Protein AF-T0YP40-F1 (afdb_monomer)

Radius of gyration: 14.92 Å; Cα contacts (8 Å, |Δi|>4): 127; chains: 1; bounding box: 38×24×41 Å

Mean predicted aligned error: 4.57 Å

Organism: NCBI:txid410659

Secondary structure (DSSP, 8-state):
--EEEE-GGGT--SHHHHHHHHHHTT-GGG---SEEEEGGG-EEETTEEE--EE--TTTTTHHHHHHHHHHHTT-S-HHHHHHHHHHHHT---EE-

pLDDT: mean 88.79, std 10.18, range [44.16, 98.38]

Solvent-accessible surface area (backbone atoms only — not comparable to full-atom values): 5588 Å² total; per-residue (Å²): 133,62,47,30,44,38,38,50,89,77,70,39,72,44,70,68,44,46,45,53,48,22,41,71,75,66,37,74,96,29,48,38,58,40,39,36,33,38,56,89,46,58,43,78,56,95,95,44,77,45,66,51,72,49,75,41,87,90,32,43,61,55,61,55,53,58,40,47,53,32,54,78,66,71,71,45,57,74,67,59,36,49,53,52,48,29,63,74,72,69,57,70,80,50,80,112

Foldseek 3Di:
DQAEEDEVVVVPVDPVSQLVVLVVVVAVVSDDLHKYWYPVQFDDDDPDTGTDIDDPVVHVCVLVVQLVVCVVVVVDDNVVSSVVSCVVRVRDGDYD

Structure (mmCIF, N/CA/C/O backbone):
data_AF-T0YP40-F1
#
_entry.id   AF-T0YP40-F1
#
loop_
_atom_site.group_PDB
_atom_site.id
_atom_site.type_symbol
_atom_site.label_atom_id
_atom_site.label_alt_id
_atom_site.label_comp_id
_atom_site.label_asym_id
_atom_site.label_entity_id
_atom_site.label_seq_id
_atom_site.pdbx_PDB_ins_code
_atom_site.Cartn_x
_atom_site.Cartn_y
_atom_site.Cartn_z
_atom_site.occupancy
_atom_site.B_iso_or_equiv
_atom_site.auth_seq_id
_atom_site.auth_comp_id
_atom_site.auth_asym_id
_atom_site.auth_atom_id
_atom_site.pdbx_PDB_model_num
ATOM 1 N N . GLY A 1 1 ? -2.094 -7.499 -3.994 1.00 73.88 1 GLY A N 1
ATOM 2 C CA . GLY A 1 1 ? -2.289 -6.063 -3.740 1.00 73.88 1 GLY A CA 1
ATOM 3 C C . GLY A 1 1 ? -1.515 -5.704 -2.498 1.00 73.88 1 GLY A C 1
ATOM 4 O O . GLY A 1 1 ? -1.315 -6.580 -1.663 1.00 73.88 1 GLY A O 1
ATOM 5 N N . ARG A 1 2 ? -1.052 -4.463 -2.406 1.00 92.06 2 ARG A N 1
ATOM 6 C CA . ARG A 1 2 ? -0.198 -3.982 -1.317 1.00 92.06 2 ARG A CA 1
ATOM 7 C C . ARG A 1 2 ? -1.084 -3.431 -0.206 1.00 92.06 2 ARG A C 1
ATOM 9 O O . ARG A 1 2 ? -1.628 -2.341 -0.341 1.00 92.06 2 ARG A O 1
ATOM 16 N N . ILE A 1 3 ? -1.303 -4.232 0.836 1.00 91.94 3 ILE A N 1
ATOM 17 C CA . ILE A 1 3 ? -2.204 -3.907 1.949 1.00 91.94 3 ILE A CA 1
ATOM 18 C C . ILE A 1 3 ? -1.426 -3.991 3.258 1.00 91.94 3 ILE A C 1
ATOM 20 O O . ILE A 1 3 ? -0.703 -4.960 3.498 1.00 91.94 3 ILE A O 1
ATOM 24 N N . PHE A 1 4 ? -1.626 -2.984 4.097 1.00 88.69 4 PHE A N 1
ATOM 25 C CA . PHE A 1 4 ? -1.104 -2.866 5.447 1.00 88.69 4 PHE A CA 1
ATOM 26 C C . PHE A 1 4 ? -2.282 -2.867 6.429 1.00 88.69 4 PHE A C 1
ATOM 28 O O . PHE A 1 4 ? -3.204 -2.065 6.291 1.00 88.69 4 PHE A O 1
ATOM 35 N N . VAL A 1 5 ? -2.291 -3.782 7.398 1.00 89.81 5 VAL A N 1
ATOM 36 C CA . VAL A 1 5 ? -3.340 -3.823 8.431 1.00 89.81 5 VAL A CA 1
ATOM 37 C C . VAL A 1 5 ? -2.813 -3.135 9.680 1.00 89.81 5 VAL A C 1
ATOM 39 O O . VAL A 1 5 ? -1.725 -3.462 10.144 1.00 89.81 5 VAL A O 1
ATOM 42 N N . THR A 1 6 ? -3.592 -2.197 10.210 1.00 89.12 6 THR A N 1
ATOM 43 C CA . THR A 1 6 ? -3.260 -1.404 11.399 1.00 89.12 6 THR A CA 1
ATOM 44 C C . THR A 1 6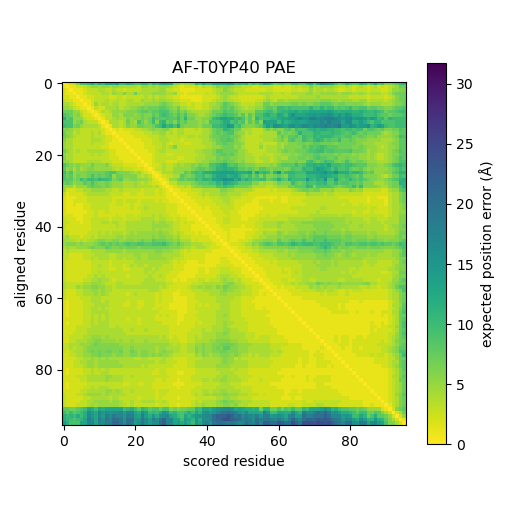 ? -4.399 -1.447 12.410 1.00 89.12 6 THR A C 1
ATOM 46 O O . THR A 1 6 ? -5.553 -1.634 12.023 1.00 89.12 6 THR A O 1
ATOM 49 N N . SER A 1 7 ? -4.114 -1.180 13.687 1.00 87.62 7 SER A N 1
ATOM 50 C CA . SER A 1 7 ? -5.149 -0.859 14.672 1.00 87.62 7 SER A CA 1
ATOM 51 C C . SER A 1 7 ? -4.987 0.543 15.251 1.00 87.62 7 SER A C 1
ATOM 53 O O . SER A 1 7 ? -3.880 1.027 15.500 1.00 87.62 7 SER A O 1
ATOM 55 N N . GLY A 1 8 ? -6.111 1.190 15.558 1.00 83.00 8 GLY A N 1
ATOM 56 C CA . GLY A 1 8 ? -6.138 2.382 16.399 1.00 83.00 8 GLY A CA 1
ATOM 57 C C . GLY A 1 8 ? -5.565 2.140 17.799 1.00 83.00 8 GLY A C 1
ATOM 58 O O . GLY A 1 8 ? -5.096 3.087 18.432 1.00 83.00 8 GLY A O 1
ATOM 59 N N . LYS A 1 9 ? -5.538 0.883 18.270 1.00 82.69 9 LYS A N 1
ATOM 60 C CA . LYS A 1 9 ? -4.890 0.500 19.535 1.00 82.69 9 LYS A CA 1
ATOM 61 C C . LYS A 1 9 ? -3.371 0.676 19.502 1.00 82.69 9 LYS A C 1
ATOM 63 O O . LYS A 1 9 ? -2.789 0.957 20.545 1.00 82.69 9 LYS A O 1
ATOM 68 N N . ASP A 1 10 ? -2.756 0.622 18.322 1.00 77.31 10 ASP A N 1
ATOM 69 C CA . ASP A 1 10 ? -1.305 0.763 18.135 1.00 77.31 10 ASP A CA 1
ATOM 70 C C . ASP A 1 10 ? -0.884 2.226 17.929 1.00 77.31 10 ASP A C 1
ATOM 72 O O . ASP A 1 10 ? 0.129 2.509 17.283 1.00 77.31 10 ASP A O 1
ATOM 76 N N . GLY A 1 11 ? -1.706 3.166 18.412 1.00 74.75 11 GLY A N 1
ATOM 77 C CA . GLY A 1 11 ? -1.482 4.608 18.301 1.00 74.75 11 GLY A CA 1
ATOM 78 C C . GLY A 1 11 ? -1.790 5.206 16.925 1.00 74.75 11 GLY A C 1
ATOM 79 O O . GLY A 1 11 ? -1.535 6.388 16.713 1.00 74.75 11 GLY A O 1
ATOM 80 N N . LYS A 1 12 ? -2.355 4.424 15.996 1.00 80.31 12 LYS A N 1
ATOM 81 C CA . LYS A 1 12 ? -2.617 4.822 14.602 1.00 80.31 12 LYS A CA 1
ATOM 82 C C . LYS A 1 12 ? -4.117 4.948 14.336 1.00 80.31 12 LYS A C 1
ATOM 84 O O . LYS A 1 12 ? -4.638 4.308 13.435 1.00 80.31 12 LYS A O 1
ATOM 89 N N . SER A 1 13 ? -4.853 5.718 15.138 1.00 80.88 13 SER A N 1
ATOM 90 C CA . SER A 1 13 ? -6.323 5.828 15.041 1.00 80.88 13 SER A CA 1
ATOM 91 C C . SER A 1 13 ? -6.817 6.817 13.976 1.00 80.88 13 SER A C 1
ATOM 93 O O . SER A 1 13 ? -8.021 6.929 13.748 1.00 80.88 13 SER A O 1
ATOM 95 N N . SER A 1 14 ? -5.907 7.531 13.312 1.00 82.38 14 SER A N 1
ATOM 96 C CA . SER A 1 14 ? -6.212 8.525 12.281 1.00 82.38 14 SER A CA 1
ATOM 97 C C . SER A 1 14 ? -5.228 8.467 11.113 1.00 82.38 14 SER A C 1
ATOM 99 O O . SER A 1 14 ? -4.120 7.943 11.231 1.00 82.38 14 SER A O 1
ATOM 101 N N . THR A 1 15 ? -5.611 9.063 9.981 1.00 81.50 15 THR A N 1
ATOM 102 C CA . THR A 1 15 ? -4.731 9.220 8.812 1.00 81.50 15 THR A CA 1
ATOM 103 C C . THR A 1 15 ? -3.481 10.035 9.127 1.00 81.50 15 THR A C 1
ATOM 105 O O . THR A 1 15 ? -2.415 9.706 8.624 1.00 81.50 15 THR A O 1
ATOM 108 N N . ALA A 1 16 ? -3.576 11.054 9.986 1.00 82.94 16 ALA A N 1
ATOM 109 C CA . ALA A 1 16 ? -2.425 11.858 10.396 1.00 82.94 16 ALA A CA 1
ATOM 110 C C . ALA A 1 16 ? -1.358 11.002 11.094 1.00 82.94 16 ALA A C 1
ATOM 112 O O . ALA A 1 16 ? -0.201 11.011 10.690 1.00 82.94 16 ALA A O 1
ATOM 113 N N . GLN A 1 17 ? -1.771 10.180 12.063 1.00 85.31 17 GLN A N 1
ATOM 114 C CA . GLN A 1 17 ? -0.864 9.265 12.766 1.00 85.31 17 GLN A CA 1
ATOM 115 C C . GLN A 1 17 ? -0.288 8.188 11.841 1.00 85.31 17 GLN A C 1
ATOM 117 O O . GLN A 1 17 ? 0.850 7.765 12.018 1.00 85.31 17 GLN A O 1
ATOM 122 N N . LEU A 1 18 ? -1.053 7.753 10.838 1.00 83.88 18 LEU A N 1
A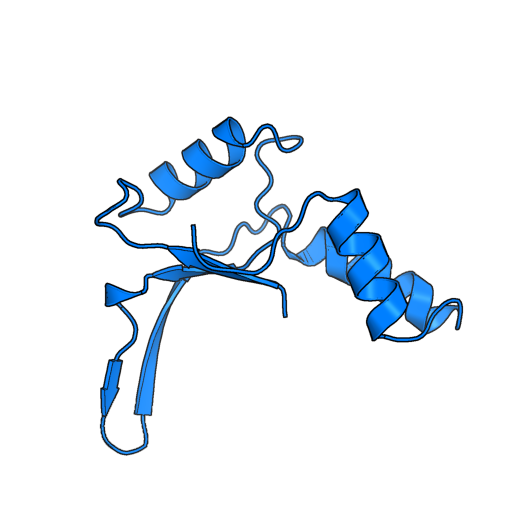TOM 123 C CA . LEU A 1 18 ? -0.559 6.839 9.813 1.00 83.88 18 LEU A CA 1
ATOM 124 C C . LEU A 1 18 ? 0.523 7.493 8.931 1.00 83.88 18 LEU A C 1
ATOM 126 O O . LEU A 1 18 ? 1.5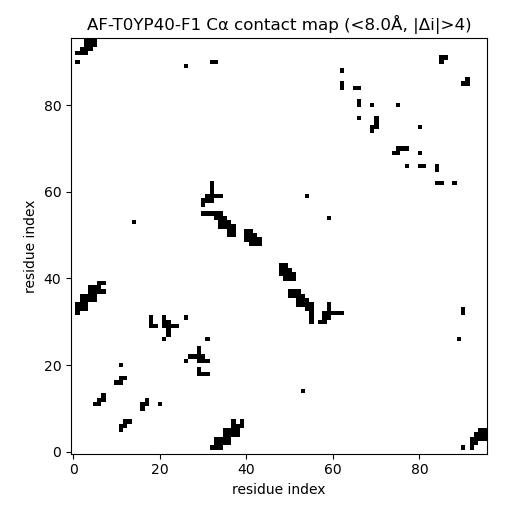10 6.840 8.600 1.00 83.88 18 LEU A O 1
ATOM 130 N N . MET A 1 19 ? 0.370 8.773 8.578 1.00 82.44 19 MET A N 1
ATOM 131 C CA . MET A 1 19 ? 1.395 9.516 7.832 1.00 82.44 19 MET A CA 1
ATOM 132 C C . MET A 1 19 ? 2.641 9.785 8.679 1.00 82.44 19 MET A C 1
ATOM 134 O O . MET A 1 19 ? 3.758 9.694 8.175 1.00 82.44 19 MET A O 1
ATOM 138 N N . ASP A 1 20 ? 2.478 10.072 9.970 1.00 83.56 20 ASP A N 1
ATOM 139 C CA . ASP A 1 20 ? 3.615 10.206 10.884 1.00 83.56 20 ASP A CA 1
ATOM 140 C C . ASP A 1 20 ? 4.365 8.876 11.029 1.00 83.56 20 ASP A C 1
ATOM 142 O O . ASP A 1 20 ? 5.588 8.852 10.898 1.00 83.56 20 ASP A O 1
ATOM 146 N N . TYR A 1 21 ? 3.649 7.753 11.139 1.00 83.25 21 TYR A N 1
ATOM 147 C CA . TYR A 1 21 ? 4.254 6.421 11.079 1.00 83.25 21 TYR A CA 1
ATOM 148 C C . TYR A 1 21 ? 5.039 6.195 9.774 1.00 83.25 21 TYR A C 1
ATOM 150 O O . TYR A 1 21 ? 6.166 5.704 9.815 1.00 83.25 21 TYR A O 1
ATOM 158 N N . ALA A 1 22 ? 4.494 6.596 8.619 1.00 81.31 22 ALA A N 1
ATOM 159 C CA . ALA A 1 22 ? 5.178 6.470 7.329 1.00 81.31 22 ALA A CA 1
ATOM 160 C C . ALA A 1 22 ? 6.491 7.284 7.262 1.00 81.31 22 ALA A C 1
ATOM 162 O O . ALA A 1 22 ? 7.467 6.855 6.638 1.00 81.31 22 ALA A O 1
ATOM 163 N N .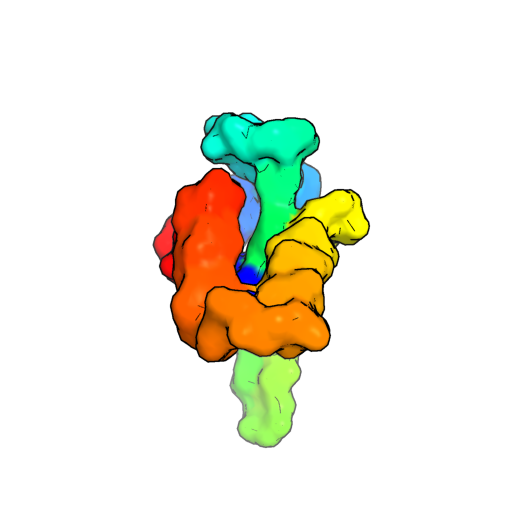 ARG A 1 23 ? 6.555 8.427 7.959 1.00 80.94 23 ARG A N 1
ATOM 164 C CA . ARG A 1 23 ? 7.794 9.207 8.140 1.00 80.94 23 ARG A CA 1
ATOM 165 C C . ARG A 1 23 ? 8.774 8.516 9.086 1.00 80.94 23 ARG A C 1
ATOM 167 O O . ARG A 1 23 ? 9.970 8.488 8.802 1.00 80.94 23 ARG A O 1
ATOM 174 N N . GLU A 1 24 ? 8.286 7.945 10.185 1.00 82.00 24 GLU A N 1
ATOM 175 C CA . GLU A 1 24 ? 9.112 7.265 11.193 1.00 82.00 24 GLU A CA 1
ATOM 176 C C . GLU A 1 24 ? 9.787 5.997 10.661 1.00 82.00 24 GLU A C 1
ATOM 178 O O . GLU A 1 24 ? 10.942 5.734 10.997 1.00 82.00 24 GLU A O 1
ATOM 183 N N . ILE A 1 25 ? 9.128 5.242 9.774 1.00 77.69 25 ILE A N 1
ATOM 184 C CA . ILE A 1 25 ? 9.725 4.054 9.134 1.00 77.69 25 ILE A CA 1
ATOM 185 C C . ILE A 1 25 ? 10.827 4.396 8.114 1.00 77.69 25 ILE A C 1
ATOM 187 O O . ILE A 1 25 ? 11.373 3.499 7.470 1.00 77.69 25 ILE A O 1
ATOM 191 N N . GLY A 1 26 ? 11.180 5.679 7.974 1.00 72.56 26 GLY A N 1
ATOM 192 C CA . GLY A 1 26 ? 12.344 6.141 7.218 1.00 72.56 26 GLY A CA 1
ATOM 193 C C . GLY A 1 26 ? 12.184 6.050 5.704 1.00 72.56 26 GLY A C 1
ATOM 194 O O . GLY A 1 26 ? 13.181 6.062 4.979 1.00 72.56 26 GLY A O 1
ATOM 195 N N . ARG A 1 27 ? 10.947 5.940 5.205 1.00 80.88 27 ARG A N 1
ATOM 196 C CA . ARG A 1 27 ? 10.682 5.925 3.766 1.00 80.88 27 ARG A CA 1
ATOM 197 C C . ARG A 1 27 ? 10.898 7.307 3.169 1.00 80.88 27 ARG A C 1
ATOM 199 O O . ARG A 1 27 ? 10.632 8.333 3.796 1.00 80.88 27 ARG A O 1
ATOM 206 N N . ASN A 1 28 ? 11.398 7.322 1.934 1.00 76.06 28 ASN A N 1
ATOM 207 C CA . ASN A 1 28 ? 11.615 8.559 1.195 1.00 76.06 28 ASN A CA 1
ATOM 208 C C . ASN A 1 28 ? 10.309 9.368 1.177 1.00 76.06 28 ASN A C 1
ATOM 210 O O . ASN A 1 28 ? 9.249 8.796 0.959 1.00 76.06 28 ASN A O 1
ATOM 214 N N . ARG A 1 29 ? 10.388 10.668 1.482 1.00 80.69 29 ARG A N 1
ATOM 215 C CA . ARG A 1 29 ? 9.240 11.598 1.559 1.00 80.69 29 ARG A CA 1
ATOM 216 C C . ARG A 1 29 ? 8.116 11.231 2.546 1.00 80.69 29 ARG A C 1
ATOM 218 O O . ARG A 1 29 ? 7.128 11.953 2.605 1.00 80.69 29 ARG A O 1
ATOM 225 N N . GLY A 1 30 ? 8.289 10.203 3.381 1.00 80.56 30 GLY A N 1
ATOM 226 C CA . GLY A 1 30 ? 7.210 9.680 4.224 1.00 80.56 30 GLY A CA 1
ATOM 227 C C . GLY A 1 30 ? 6.179 8.866 3.440 1.00 80.56 30 GLY A C 1
ATOM 228 O O . GLY A 1 30 ? 5.020 8.820 3.839 1.00 80.56 30 GLY A O 1
ATOM 229 N N . ASP A 1 31 ? 6.589 8.251 2.327 1.00 87.31 31 ASP A N 1
ATOM 230 C CA . ASP A 1 31 ? 5.704 7.488 1.450 1.00 87.31 31 ASP A CA 1
ATOM 231 C C . ASP A 1 31 ? 5.106 6.251 2.140 1.00 87.31 31 ASP A C 1
ATOM 233 O O . ASP A 1 31 ? 5.805 5.437 2.756 1.00 87.31 31 ASP A O 1
ATOM 237 N N . LEU A 1 32 ? 3.801 6.058 1.948 1.00 90.31 32 LEU A N 1
ATOM 238 C CA . LEU A 1 32 ? 3.088 4.825 2.259 1.00 90.31 32 LEU A CA 1
ATOM 239 C C . LEU A 1 32 ? 2.570 4.208 0.954 1.00 90.31 32 LEU A C 1
ATOM 241 O O . LEU A 1 32 ? 1.584 4.661 0.379 1.00 90.31 32 LEU A O 1
ATOM 245 N N . TYR A 1 33 ? 3.266 3.190 0.453 1.00 92.31 33 TYR A N 1
ATOM 246 C CA . TYR A 1 33 ? 2.900 2.522 -0.802 1.00 92.31 33 TYR A CA 1
ATOM 247 C C . TYR A 1 33 ? 1.714 1.564 -0.633 1.00 92.31 33 TYR A C 1
ATOM 249 O O . TYR A 1 33 ? 1.044 1.216 -1.601 1.00 92.31 33 TYR A O 1
ATOM 257 N N . GLU A 1 34 ? 1.485 1.090 0.589 1.00 92.44 34 GLU A N 1
ATOM 258 C CA . GLU A 1 34 ? 0.416 0.167 0.932 1.00 92.44 34 GLU A CA 1
ATOM 259 C C . GLU A 1 34 ? -0.899 0.895 1.235 1.00 92.44 34 GLU A C 1
ATOM 261 O O . GLU A 1 34 ? -0.927 1.969 1.837 1.00 92.44 34 GLU A O 1
ATOM 266 N N . ILE A 1 35 ? -2.020 0.253 0.907 1.00 92.25 35 ILE A N 1
ATOM 267 C CA . ILE A 1 35 ? -3.335 0.672 1.394 1.00 92.25 35 ILE A CA 1
ATOM 268 C C . ILE A 1 35 ? -3.463 0.253 2.855 1.00 92.25 35 ILE A C 1
ATOM 270 O O . ILE A 1 35 ? -3.411 -0.941 3.165 1.00 92.25 35 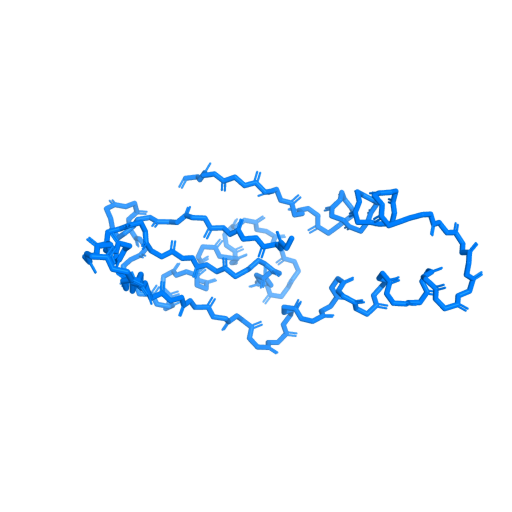ILE A O 1
ATOM 274 N N . ALA A 1 36 ? -3.655 1.220 3.746 1.00 91.50 36 ALA A N 1
ATOM 275 C CA . ALA A 1 36 ? -3.852 0.939 5.159 1.00 91.50 36 ALA A CA 1
ATOM 276 C C . ALA A 1 36 ? -5.316 0.602 5.439 1.00 91.50 36 ALA A C 1
ATOM 278 O O . ALA A 1 36 ? -6.208 1.351 5.044 1.00 91.50 36 ALA A O 1
ATOM 279 N N . VAL A 1 37 ? -5.568 -0.490 6.153 1.00 92.69 37 VAL A N 1
ATOM 280 C CA . VAL A 1 37 ? -6.904 -0.911 6.589 1.00 92.69 37 VAL A CA 1
ATOM 281 C C . VAL A 1 37 ? -6.917 -1.025 8.106 1.00 92.69 37 VAL A C 1
ATOM 283 O O . VAL A 1 37 ? -6.050 -1.677 8.686 1.00 92.69 37 VAL A O 1
ATOM 286 N N . TRP A 1 38 ? -7.916 -0.417 8.748 1.00 92.38 38 TRP A N 1
ATOM 287 C CA . TRP A 1 38 ? -8.096 -0.538 10.195 1.00 92.38 38 TRP A CA 1
ATOM 288 C C . TRP A 1 38 ? -8.767 -1.856 10.557 1.00 92.38 38 TRP A C 1
ATOM 290 O O . TRP A 1 38 ? -9.914 -2.082 10.163 1.00 92.38 38 TRP A O 1
ATOM 300 N N . GLU A 1 39 ? -8.098 -2.693 11.344 1.00 92.56 39 GLU A N 1
ATOM 301 C CA . GLU A 1 39 ? -8.599 -4.006 11.762 1.00 92.56 39 GLU A CA 1
ATOM 302 C C . GLU A 1 39 ? -9.968 -3.893 12.447 1.00 92.56 39 GLU A C 1
ATOM 304 O O . GLU A 1 39 ? -10.922 -4.567 12.058 1.00 92.56 39 GLU A O 1
ATOM 309 N N . GLU A 1 40 ? -10.121 -2.960 13.391 1.00 92.00 40 GLU A N 1
ATOM 310 C CA . GLU A 1 40 ? -11.382 -2.749 14.113 1.00 92.00 40 GLU A CA 1
ATOM 311 C C . GLU A 1 40 ? -12.553 -2.281 13.230 1.00 92.00 40 GLU A C 1
ATOM 313 O O . GLU A 1 40 ? -13.718 -2.343 13.643 1.00 92.00 40 GLU A O 1
ATOM 318 N N . SER A 1 41 ? -12.265 -1.794 12.020 1.00 93.12 41 SER A N 1
ATOM 319 C CA . SER A 1 41 ? -13.288 -1.359 11.068 1.00 93.12 41 SER A CA 1
ATOM 320 C C . SER A 1 41 ? -13.881 -2.521 10.268 1.00 93.12 41 SER A C 1
ATOM 322 O O . SER A 1 41 ? -14.986 -2.384 9.735 1.00 93.12 41 SER A O 1
ATOM 324 N N . VAL A 1 42 ? -13.177 -3.657 10.198 1.00 94.81 42 VAL A N 1
ATOM 325 C CA . VAL A 1 42 ? -13.561 -4.810 9.381 1.00 94.81 42 VAL A CA 1
ATOM 326 C C . VAL A 1 42 ? -14.761 -5.510 10.015 1.00 94.81 42 VAL A C 1
ATOM 328 O O . VAL A 1 42 ? -14.673 -6.122 11.078 1.00 94.81 42 VAL A O 1
ATOM 331 N N . LYS A 1 43 ? -15.919 -5.426 9.355 1.00 96.31 43 LYS A N 1
ATOM 332 C CA . LYS A 1 43 ? -17.180 -6.022 9.815 1.00 96.31 43 LYS A CA 1
ATOM 333 C C . LYS A 1 43 ? -17.885 -6.750 8.681 1.00 96.31 43 LYS A C 1
ATOM 335 O O . LYS A 1 43 ? -18.255 -6.140 7.676 1.00 96.31 43 LYS A O 1
ATOM 340 N N . ALA A 1 44 ? -18.140 -8.039 8.887 1.00 97.06 44 ALA A N 1
ATOM 341 C CA . ALA A 1 44 ? -18.944 -8.867 7.997 1.00 97.06 44 ALA A CA 1
ATOM 342 C C . ALA A 1 44 ? -20.333 -9.125 8.605 1.00 97.06 44 ALA A C 1
ATOM 344 O O . ALA A 1 44 ? -20.454 -9.461 9.782 1.00 97.06 44 ALA A O 1
ATOM 345 N N . SER A 1 45 ? -21.388 -8.966 7.806 1.00 96.38 45 SER A N 1
ATOM 346 C CA . SER A 1 45 ? -22.763 -9.298 8.189 1.00 96.38 45 SER A CA 1
ATOM 347 C C . SER A 1 45 ? -23.525 -9.831 6.978 1.00 96.38 45 SER A C 1
ATOM 349 O O . SER A 1 45 ? -23.672 -9.131 5.974 1.00 96.38 45 SER A O 1
ATOM 351 N N . GLY A 1 46 ? -23.984 -11.084 7.058 1.00 96.19 46 GLY A N 1
ATOM 352 C CA . GLY A 1 46 ? -24.590 -11.781 5.923 1.00 96.19 46 GLY A CA 1
ATOM 353 C C . GLY A 1 46 ? -23.624 -11.845 4.738 1.00 96.19 46 GLY A C 1
ATOM 354 O O . GLY A 1 46 ? -22.537 -12.402 4.848 1.00 96.19 46 GLY A O 1
ATOM 355 N N . ASN A 1 47 ? -24.013 -11.232 3.620 1.00 96.56 47 ASN A N 1
ATOM 356 C CA . ASN A 1 47 ? -23.218 -11.121 2.394 1.00 96.56 47 ASN A CA 1
ATOM 357 C C . ASN A 1 47 ? -22.512 -9.758 2.232 1.00 96.56 47 ASN A C 1
ATOM 359 O O . ASN A 1 47 ? -22.052 -9.443 1.135 1.00 96.56 47 ASN A O 1
ATOM 363 N N . ARG A 1 48 ? -22.444 -8.930 3.285 1.00 96.12 48 ARG A N 1
ATOM 364 C CA . ARG A 1 48 ? -21.844 -7.590 3.226 1.00 96.12 48 ARG A CA 1
ATOM 365 C C . ARG A 1 48 ? -20.599 -7.486 4.103 1.00 96.12 48 ARG A C 1
ATOM 367 O O . ARG A 1 48 ? -20.676 -7.684 5.314 1.00 96.12 48 ARG A O 1
ATOM 374 N N . LEU A 1 49 ? -19.482 -7.100 3.490 1.00 96.56 49 LEU A N 1
ATOM 375 C CA . LEU A 1 49 ? -18.228 -6.738 4.152 1.00 96.56 4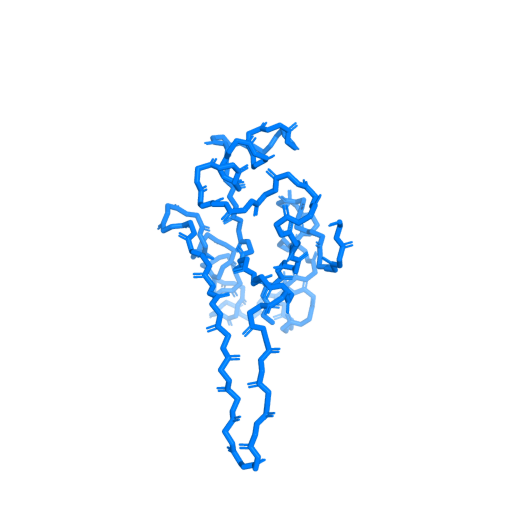9 LEU A CA 1
ATOM 376 C C . LEU A 1 49 ? -18.074 -5.211 4.135 1.00 96.56 49 LEU A C 1
ATOM 378 O O . LEU A 1 49 ? -18.192 -4.596 3.080 1.00 96.56 49 LEU A O 1
ATOM 382 N N . ASN A 1 50 ? -17.826 -4.605 5.294 1.00 96.31 50 ASN A N 1
ATOM 383 C CA . ASN A 1 50 ? -17.517 -3.181 5.427 1.00 96.31 50 ASN A CA 1
ATOM 384 C C . ASN A 1 50 ? -16.161 -3.039 6.117 1.00 96.31 50 ASN A C 1
ATOM 386 O O . ASN A 1 50 ? -15.867 -3.799 7.037 1.00 96.31 50 ASN A O 1
ATOM 390 N N . TYR A 1 51 ? -15.360 -2.074 5.682 1.00 95.00 51 TYR A N 1
ATOM 391 C CA . TYR A 1 51 ? -14.088 -1.706 6.296 1.00 95.00 51 TYR A CA 1
ATOM 392 C C . TYR A 1 51 ? -13.745 -0.261 5.916 1.00 95.00 51 TYR A C 1
ATOM 394 O O . TYR A 1 51 ? -14.301 0.289 4.963 1.00 95.00 51 TYR A O 1
ATOM 402 N N . VAL A 1 52 ? -12.852 0.357 6.679 1.00 93.19 52 VAL A N 1
ATOM 403 C CA . VAL A 1 52 ? -12.317 1.697 6.432 1.00 93.19 52 VAL A CA 1
ATOM 404 C C . VAL A 1 52 ? -10.858 1.555 6.023 1.00 93.19 52 VAL A C 1
ATOM 406 O O . VAL A 1 52 ? -10.105 0.796 6.636 1.00 93.19 52 VAL A O 1
ATOM 409 N N . GLN A 1 53 ? -10.469 2.300 4.992 1.00 93.75 53 GLN A N 1
ATOM 410 C CA . GLN A 1 53 ? -9.107 2.322 4.478 1.00 93.75 53 GLN A CA 1
ATOM 411 C C . GLN A 1 53 ? -8.587 3.752 4.348 1.00 93.75 53 GLN A C 1
ATOM 413 O O . GLN A 1 53 ? -9.368 4.685 4.144 1.00 93.75 53 GLN A O 1
ATOM 418 N N . ALA A 1 54 ? -7.271 3.908 4.420 1.00 91.62 54 ALA A N 1
ATOM 419 C CA . ALA A 1 54 ? -6.569 5.130 4.069 1.00 91.62 54 ALA A CA 1
ATOM 420 C C . ALA A 1 54 ? -5.656 4.889 2.868 1.00 91.62 54 ALA A C 1
ATOM 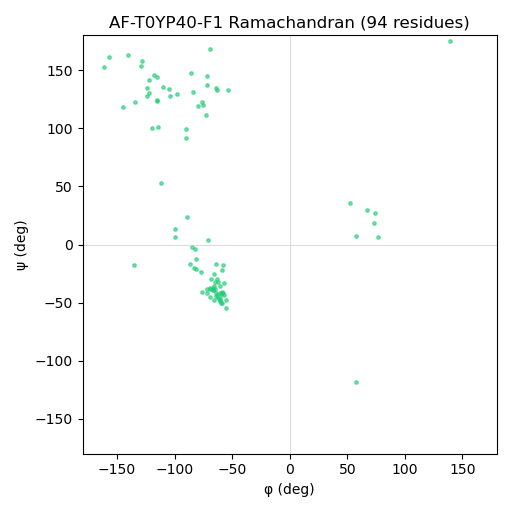422 O O . ALA A 1 54 ? -5.061 3.821 2.717 1.00 91.62 54 ALA A O 1
ATOM 423 N N . VAL A 1 55 ? -5.561 5.914 2.028 1.00 90.44 55 VAL A N 1
ATOM 424 C CA . VAL A 1 55 ? -4.762 5.916 0.806 1.00 90.44 55 VAL A CA 1
ATOM 425 C C . VAL A 1 55 ? -3.802 7.088 0.894 1.00 90.44 55 VAL A C 1
ATOM 427 O O . VAL A 1 55 ? -4.238 8.211 1.145 1.00 90.44 55 VAL A O 1
ATOM 430 N N . HIS A 1 56 ? -2.512 6.833 0.694 1.00 89.75 56 HIS A N 1
ATOM 431 C CA . HIS A 1 56 ? -1.543 7.900 0.494 1.00 89.75 56 HIS A CA 1
ATOM 432 C C . HIS A 1 56 ? -1.453 8.203 -0.999 1.00 89.75 56 HIS A C 1
ATOM 434 O O . HIS A 1 56 ? -0.686 7.585 -1.736 1.00 89.75 56 HIS A O 1
ATOM 440 N N . GLN A 1 57 ? -2.276 9.155 -1.438 1.00 87.00 57 GLN A N 1
ATOM 441 C CA . GLN A 1 57 ? -2.475 9.493 -2.850 1.00 87.00 57 GLN A CA 1
ATOM 442 C C . GLN A 1 57 ? -1.199 9.909 -3.598 1.00 87.00 57 GLN A C 1
ATOM 444 O O . GLN A 1 57 ? -1.193 9.955 -4.823 1.00 87.00 57 GLN A O 1
ATOM 449 N N . GLU A 1 58 ? -0.138 10.282 -2.879 1.00 88.75 58 GLU A N 1
ATOM 450 C CA . GLU A 1 58 ? 1.124 10.711 -3.486 1.00 88.75 58 GLU A CA 1
ATOM 451 C C . GLU A 1 58 ? 2.013 9.535 -3.907 1.00 88.75 58 GLU A C 1
ATOM 453 O O . GLU A 1 58 ? 2.877 9.719 -4.765 1.00 88.75 58 GLU A O 1
ATOM 458 N N . SER A 1 59 ? 1.816 8.336 -3.341 1.00 91.50 59 SER A N 1
ATOM 459 C CA . SER A 1 59 ? 2.755 7.222 -3.530 1.00 91.50 59 SER A CA 1
ATOM 460 C C . SER A 1 59 ? 2.135 5.861 -3.832 1.00 91.50 59 SER A C 1
ATOM 462 O O . SER A 1 59 ? 2.856 4.991 -4.315 1.00 91.50 59 SER A O 1
ATOM 464 N N . ASP A 1 60 ? 0.847 5.628 -3.577 1.00 91.69 60 ASP A N 1
ATOM 465 C CA . ASP A 1 60 ? 0.225 4.300 -3.740 1.00 91.69 60 ASP A CA 1
ATOM 466 C C . ASP A 1 60 ? 0.369 3.725 -5.166 1.00 91.69 60 ASP A C 1
ATOM 468 O O . ASP A 1 60 ? 0.582 2.526 -5.344 1.00 91.69 60 ASP A O 1
ATOM 472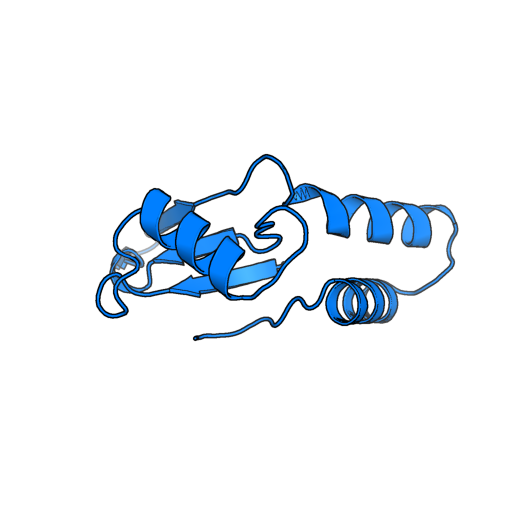 N N . VAL A 1 61 ? 0.364 4.585 -6.188 1.00 95.38 61 VAL A N 1
ATOM 473 C CA . VAL A 1 61 ? 0.547 4.196 -7.599 1.00 95.38 61 VAL A CA 1
ATOM 474 C C . VAL A 1 61 ? 2.005 3.990 -8.028 1.00 95.38 61 VAL A C 1
ATOM 476 O O . VAL A 1 61 ? 2.251 3.467 -9.118 1.00 95.38 61 VAL A O 1
ATOM 479 N N . VAL A 1 62 ? 2.991 4.401 -7.224 1.00 96.00 62 VAL A N 1
ATOM 480 C CA . VAL A 1 62 ? 4.423 4.288 -7.565 1.00 96.00 62 VAL A CA 1
ATOM 481 C C . VAL A 1 62 ? 4.821 2.850 -7.908 1.00 96.00 62 VAL A C 1
ATOM 483 O O . VAL A 1 62 ? 5.347 2.636 -9.005 1.00 96.00 62 VAL A O 1
ATOM 486 N N . PRO A 1 63 ? 4.569 1.845 -7.049 1.00 95.81 63 PRO A N 1
ATOM 487 C CA . PRO A 1 63 ? 4.970 0.482 -7.363 1.00 95.81 63 PRO A CA 1
ATOM 488 C C . PRO A 1 63 ? 4.175 -0.119 -8.535 1.00 95.81 63 PRO A C 1
ATOM 490 O O . PRO A 1 63 ? 4.730 -0.898 -9.309 1.00 95.81 63 PRO A O 1
ATOM 493 N N . GLU A 1 64 ? 2.920 0.296 -8.733 1.00 96.88 64 GLU A N 1
ATOM 494 C CA . GLU A 1 64 ? 2.082 -0.176 -9.845 1.00 96.88 64 GLU A CA 1
ATOM 495 C C . GLU A 1 64 ? 2.646 0.250 -11.207 1.00 96.88 64 GLU A C 1
ATOM 497 O O . GLU A 1 64 ? 2.653 -0.533 -12.155 1.00 96.88 64 GLU A O 1
ATOM 502 N N . ASN A 1 65 ? 3.195 1.465 -11.303 1.00 97.88 65 ASN A N 1
ATOM 503 C CA . ASN A 1 65 ? 3.844 1.936 -12.529 1.00 97.88 65 ASN A CA 1
ATOM 504 C C . ASN A 1 65 ? 5.121 1.146 -12.848 1.00 97.88 65 ASN A C 1
ATOM 506 O O . ASN A 1 65 ? 5.379 0.829 -14.010 1.00 97.88 65 ASN A O 1
ATOM 510 N N . VAL A 1 66 ? 5.916 0.798 -11.831 1.00 97.56 66 VAL A N 1
ATOM 511 C CA . VAL A 1 66 ? 7.132 -0.010 -12.019 1.00 97.56 66 VAL A CA 1
ATOM 512 C C . VAL A 1 66 ? 6.777 -1.399 -12.557 1.00 97.56 66 VAL A C 1
ATOM 514 O O . VAL A 1 66 ? 7.418 -1.878 -13.496 1.00 97.56 66 VAL A O 1
ATOM 517 N N . ASP A 1 67 ? 5.739 -2.027 -12.004 1.00 97.81 67 ASP A N 1
ATOM 518 C CA . ASP A 1 67 ? 5.269 -3.335 -12.463 1.00 97.81 67 ASP A CA 1
ATOM 519 C C . ASP A 1 67 ? 4.635 -3.269 -13.856 1.00 97.81 67 ASP A C 1
ATOM 521 O O . ASP A 1 67 ? 4.886 -4.147 -14.683 1.00 97.81 67 ASP A O 1
ATOM 525 N N . ALA A 1 68 ? 3.889 -2.202 -14.160 1.00 98.00 68 ALA A N 1
ATOM 526 C CA . ALA A 1 68 ? 3.318 -1.979 -15.485 1.00 98.00 68 ALA A CA 1
ATOM 527 C C . ALA A 1 68 ? 4.403 -1.897 -16.568 1.00 98.00 68 ALA A C 1
ATOM 529 O O . ALA A 1 68 ? 4.261 -2.521 -17.618 1.00 98.00 68 ALA A O 1
ATOM 530 N N . ILE A 1 69 ? 5.519 -1.207 -16.302 1.00 98.38 69 ILE A N 1
ATOM 531 C CA . ILE A 1 69 ? 6.656 -1.143 -17.234 1.00 98.38 69 ILE A CA 1
ATOM 532 C C . ILE A 1 69 ? 7.224 -2.542 -17.500 1.00 98.38 69 ILE A C 1
ATOM 534 O O . ILE A 1 69 ? 7.468 -2.890 -18.656 1.00 98.38 69 ILE A O 1
ATOM 538 N N . ARG A 1 70 ? 7.425 -3.365 -16.459 1.00 98.38 70 ARG A N 1
ATOM 539 C CA . ARG A 1 70 ? 7.949 -4.730 -16.647 1.00 98.38 70 ARG A CA 1
ATOM 540 C C . ARG A 1 70 ? 6.970 -5.626 -17.393 1.00 98.38 70 ARG A C 1
ATOM 542 O O . ARG A 1 70 ? 7.418 -6.409 -18.222 1.00 98.38 70 ARG A O 1
ATOM 549 N N . ALA A 1 71 ? 5.672 -5.479 -17.140 1.00 98.00 71 ALA A N 1
ATOM 550 C CA . ALA A 1 71 ? 4.637 -6.220 -17.849 1.00 98.00 71 ALA A CA 1
ATOM 551 C C . ALA A 1 71 ? 4.570 -5.830 -19.335 1.00 98.00 71 ALA A C 1
ATOM 553 O O . ALA A 1 71 ? 4.581 -6.705 -20.194 1.00 98.00 71 ALA A O 1
ATOM 554 N N . MET A 1 72 ? 4.562 -4.529 -19.649 1.00 98.19 72 MET A N 1
ATOM 555 C CA . MET A 1 72 ? 4.496 -4.023 -21.029 1.00 98.19 72 MET A CA 1
ATOM 556 C C . MET A 1 72 ? 5.702 -4.419 -21.882 1.00 98.19 72 MET A C 1
ATOM 558 O O . MET A 1 72 ? 5.584 -4.529 -23.098 1.00 98.19 72 MET A O 1
ATOM 562 N N . LEU A 1 73 ? 6.863 -4.582 -21.249 1.00 98.25 73 LEU A N 1
ATOM 563 C CA . LEU A 1 73 ? 8.113 -4.949 -21.908 1.00 98.25 73 LEU A CA 1
ATOM 564 C C . LEU A 1 73 ? 8.443 -6.444 -21.767 1.00 98.25 73 LEU A C 1
ATOM 566 O O . LEU A 1 73 ? 9.539 -6.849 -22.145 1.00 98.25 73 LEU A O 1
ATOM 570 N N . GLU A 1 74 ? 7.531 -7.241 -21.197 1.00 97.19 74 GLU A N 1
ATOM 571 C CA . GLU A 1 74 ? 7.692 -8.687 -20.977 1.00 97.19 74 GLU A CA 1
ATOM 572 C C . GLU A 1 74 ? 8.998 -9.049 -20.231 1.00 97.19 74 GLU A C 1
ATOM 574 O O . GLU A 1 74 ? 9.638 -10.067 -20.487 1.00 97.19 74 GLU A O 1
ATOM 579 N N . LEU A 1 75 ? 9.419 -8.196 -19.289 1.00 97.88 75 LEU A N 1
ATOM 580 C CA . LEU A 1 75 ? 10.719 -8.297 -18.604 1.00 97.88 75 LEU A CA 1
ATOM 581 C C . LEU A 1 75 ? 10.713 -9.214 -17.377 1.00 97.88 75 LEU A C 1
ATOM 583 O O . LEU A 1 75 ? 11.780 -9.539 -16.853 1.00 97.88 75 LEU A O 1
ATOM 587 N N . ALA A 1 76 ? 9.533 -9.542 -16.861 1.00 97.12 76 ALA A N 1
ATOM 588 C CA . ALA A 1 76 ? 9.342 -10.395 -15.697 1.00 97.12 76 ALA A CA 1
ATOM 589 C C . ALA A 1 76 ? 7.909 -10.928 -15.680 1.00 97.12 76 ALA A C 1
ATOM 591 O O . ALA A 1 76 ? 6.986 -10.266 -16.164 1.00 97.12 76 ALA A O 1
ATOM 592 N N . ASP A 1 77 ? 7.715 -12.097 -15.072 1.00 97.06 77 ASP A N 1
ATOM 593 C CA . ASP A 1 77 ? 6.378 -12.514 -14.680 1.00 97.06 77 ASP A CA 1
ATOM 594 C C . ASP A 1 77 ? 5.848 -11.637 -13.531 1.00 97.06 77 ASP A C 1
ATOM 596 O O . ASP A 1 77 ? 6.555 -10.830 -12.914 1.00 97.06 77 ASP A O 1
ATOM 600 N N . ARG A 1 78 ? 4.550 -11.780 -13.263 1.00 95.62 78 ARG A N 1
ATOM 601 C CA . ARG A 1 78 ? 3.846 -10.967 -12.275 1.00 95.62 78 ARG A CA 1
ATOM 602 C C . ARG A 1 78 ? 4.458 -11.075 -10.876 1.00 95.62 78 ARG A C 1
ATOM 604 O O . ARG A 1 78 ? 4.526 -10.066 -10.177 1.00 95.62 78 ARG A O 1
ATOM 611 N N . GLU A 1 79 ? 4.836 -12.273 -10.444 1.00 95.75 79 GLU A N 1
ATOM 612 C CA . GLU A 1 79 ? 5.293 -12.505 -9.070 1.00 95.75 79 GLU A CA 1
ATOM 613 C C . GLU A 1 79 ? 6.720 -11.993 -8.872 1.00 95.75 79 GLU A C 1
ATOM 615 O O . GLU A 1 79 ? 6.989 -11.318 -7.872 1.00 95.75 79 GLU A O 1
ATOM 620 N N . ASP A 1 80 ? 7.603 -12.215 -9.850 1.00 97.06 80 ASP A N 1
ATOM 621 C CA . ASP A 1 80 ? 8.960 -11.668 -9.840 1.00 97.06 80 ASP A CA 1
ATOM 622 C C . ASP A 1 80 ? 8.945 -10.135 -9.858 1.00 97.06 80 ASP A C 1
ATOM 624 O O . ASP A 1 80 ? 9.624 -9.503 -9.042 1.00 97.06 80 ASP A O 1
ATOM 628 N N . SER A 1 81 ? 8.131 -9.510 -10.721 1.00 98.00 81 SER A N 1
ATOM 629 C CA . SER A 1 81 ? 8.060 -8.043 -10.786 1.00 98.00 81 SER A CA 1
ATOM 630 C C . SER A 1 81 ? 7.642 -7.437 -9.448 1.00 98.00 81 SER A C 1
ATOM 632 O O . SER A 1 81 ? 8.353 -6.572 -8.928 1.00 98.00 81 SER A O 1
ATOM 634 N N . ILE A 1 82 ? 6.547 -7.937 -8.863 1.00 96.19 82 ILE A N 1
ATOM 635 C CA . ILE A 1 82 ? 6.034 -7.452 -7.576 1.00 96.19 82 ILE A CA 1
ATOM 636 C C . ILE A 1 82 ? 7.086 -7.659 -6.483 1.00 96.19 82 ILE A C 1
ATOM 638 O O . ILE A 1 82 ? 7.404 -6.715 -5.765 1.00 96.19 82 ILE A O 1
ATOM 642 N N . SER A 1 83 ? 7.695 -8.849 -6.392 1.00 95.38 83 SER A N 1
ATOM 643 C CA . SER A 1 83 ? 8.717 -9.142 -5.375 1.00 95.38 83 SER A CA 1
ATOM 644 C C . SER A 1 83 ? 9.921 -8.203 -5.468 1.00 95.38 83 SER A C 1
ATOM 646 O O . SER A 1 83 ? 10.447 -7.745 -4.448 1.00 95.38 83 SER A O 1
ATOM 648 N N . ARG A 1 84 ? 10.370 -7.894 -6.688 1.00 96.50 84 ARG A N 1
ATOM 649 C CA . ARG A 1 84 ? 11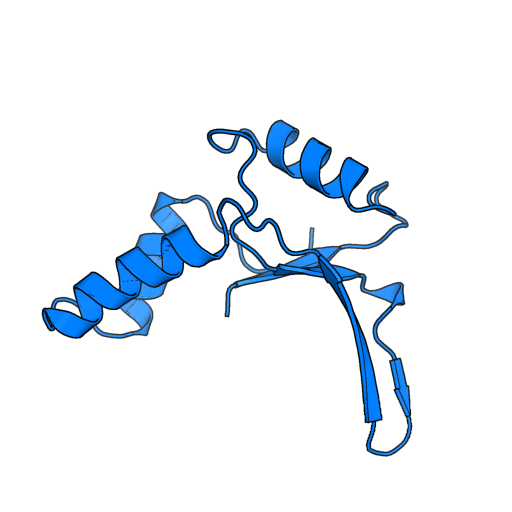.497 -6.984 -6.929 1.00 96.50 84 ARG A CA 1
ATOM 650 C C . ARG A 1 84 ? 11.147 -5.545 -6.581 1.00 96.50 84 ARG A C 1
ATOM 652 O O . ARG A 1 84 ? 11.953 -4.882 -5.928 1.00 96.50 84 ARG A O 1
ATOM 659 N N . THR A 1 85 ? 9.972 -5.077 -6.998 1.00 96.25 85 THR A N 1
ATOM 660 C CA . THR A 1 85 ? 9.464 -3.739 -6.669 1.00 96.25 85 THR A CA 1
ATOM 661 C C . THR A 1 85 ? 9.333 -3.573 -5.159 1.00 96.25 85 THR A C 1
ATOM 663 O O . THR A 1 85 ? 9.901 -2.640 -4.591 1.00 96.25 85 THR A O 1
ATOM 666 N N . ASP A 1 86 ? 8.678 -4.522 -4.495 1.00 94.38 86 ASP A N 1
ATOM 667 C CA . ASP A 1 86 ? 8.402 -4.462 -3.063 1.00 94.38 86 ASP A CA 1
ATOM 668 C C . ASP A 1 86 ? 9.693 -4.485 -2.241 1.00 94.38 86 ASP A C 1
ATOM 670 O O . ASP A 1 86 ? 9.887 -3.656 -1.350 1.00 94.38 86 ASP A O 1
ATOM 674 N N . ARG A 1 87 ? 10.635 -5.368 -2.593 1.00 93.31 87 ARG A N 1
ATOM 675 C CA . ARG A 1 87 ? 11.946 -5.441 -1.936 1.00 93.31 87 ARG A CA 1
ATOM 676 C C . ARG A 1 87 ? 12.730 -4.141 -2.070 1.00 93.31 87 ARG A C 1
ATOM 678 O O . ARG A 1 87 ? 13.369 -3.725 -1.108 1.00 93.31 87 ARG A O 1
ATOM 685 N N . PHE A 1 88 ? 12.700 -3.519 -3.246 1.00 93.44 88 PHE A N 1
ATOM 686 C CA . PHE A 1 88 ? 13.443 -2.287 -3.499 1.00 93.44 88 PHE A CA 1
ATOM 687 C C . PHE A 1 88 ? 12.835 -1.084 -2.767 1.00 93.44 88 PHE A C 1
ATOM 689 O O . PHE A 1 88 ? 13.567 -0.258 -2.231 1.00 93.44 88 PHE A O 1
ATOM 696 N N . LEU A 1 89 ? 11.504 -1.007 -2.706 1.00 91.81 89 LEU A N 1
ATOM 697 C CA . LEU A 1 89 ? 10.780 0.075 -2.031 1.00 91.81 89 LEU A CA 1
ATOM 698 C C . LEU A 1 89 ? 10.604 -0.152 -0.520 1.00 91.81 89 LEU A C 1
ATOM 700 O O . LEU A 1 89 ? 10.050 0.701 0.173 1.00 91.81 89 LEU A O 1
ATOM 704 N N . GLY A 1 90 ? 11.070 -1.287 0.010 1.00 89.44 90 GLY A N 1
ATOM 705 C CA . GLY A 1 90 ? 10.915 -1.632 1.423 1.00 89.44 90 GLY A CA 1
ATOM 706 C C . GLY A 1 90 ? 9.458 -1.883 1.824 1.00 89.44 90 GLY A C 1
ATOM 707 O O . GLY A 1 90 ? 9.076 -1.613 2.965 1.00 89.44 90 GLY A O 1
ATOM 708 N N . ILE A 1 91 ? 8.639 -2.368 0.891 1.00 90.25 91 ILE A N 1
ATOM 709 C CA . ILE A 1 91 ? 7.253 -2.777 1.129 1.00 90.25 91 ILE A CA 1
ATOM 710 C C . ILE A 1 91 ? 7.283 -4.127 1.843 1.00 90.25 91 ILE A C 1
ATOM 712 O O . ILE A 1 91 ? 7.876 -5.094 1.359 1.00 90.25 91 ILE A O 1
ATOM 716 N N . LYS A 1 92 ? 6.662 -4.190 3.019 1.00 74.12 92 LYS A N 1
ATOM 717 C CA . LYS A 1 92 ? 6.536 -5.418 3.808 1.00 74.12 92 LYS A CA 1
ATOM 718 C C . LYS A 1 92 ? 5.048 -5.691 3.961 1.00 74.12 92 LYS A C 1
ATOM 720 O O . LYS A 1 92 ? 4.384 -5.055 4.766 1.00 74.12 92 LYS A O 1
ATOM 725 N N . GLY A 1 93 ? 4.505 -6.598 3.154 1.00 59.94 93 GLY A N 1
ATOM 726 C CA . GLY A 1 93 ? 3.123 -7.038 3.345 1.00 59.94 93 GLY A CA 1
ATOM 727 C C . GLY A 1 93 ? 2.968 -7.743 4.698 1.00 59.94 93 GLY A C 1
ATOM 728 O O . GLY A 1 93 ? 3.790 -8.597 5.031 1.00 59.94 93 GLY A O 1
ATOM 729 N N . GLY A 1 94 ? 1.932 -7.401 5.469 1.00 57.78 94 GLY A N 1
ATOM 730 C CA . GLY A 1 94 ? 1.624 -8.046 6.755 1.00 57.78 94 GLY A CA 1
ATOM 731 C C . GLY A 1 94 ? 1.167 -7.088 7.863 1.00 57.78 94 GLY A C 1
ATOM 732 O O . GLY A 1 94 ? 1.133 -5.877 7.670 1.00 57.78 94 GLY A O 1
ATOM 733 N N . MET A 1 95 ? 0.779 -7.657 9.014 1.00 44.16 95 MET A N 1
ATOM 734 C CA . MET A 1 95 ? 0.432 -6.926 10.247 1.00 44.16 95 MET A CA 1
ATOM 735 C C . MET A 1 95 ? 1.689 -6.333 10.909 1.00 44.16 95 MET A C 1
ATOM 737 O O . MET A 1 95 ? 2.692 -7.045 11.034 1.00 44.16 95 MET A O 1
ATOM 741 N N . HIS A 1 96 ? 1.610 -5.084 11.385 1.00 50.94 96 HIS A N 1
ATOM 742 C CA . HIS A 1 96 ? 2.568 -4.491 12.331 1.00 50.94 96 HIS A CA 1
ATOM 743 C C . HIS A 1 96 ? 1.872 -3.937 13.564 1.00 50.94 96 HIS A C 1
ATOM 745 O O . HIS A 1 96 ? 0.857 -3.231 13.381 1.00 50.94 96 HIS A O 1
#

Sequence (96 aa):
GRIFVTSGKDGKSSTAQLMDYAREIGRNRGDLYEIAVWEESVKASGNRLNYVQAVHQESDVVPENVDAIRAMLELADREDSISRTDRFLGIKGGMH

Nearest PDB structures (foldseek):
  2czc-assembly1_C  TM=9.814E-01  e=2.580E-10  Pyrococcus horikoshii OT3
  2yyy-assembly1_B  TM=9.811E-01  e=6.101E-09  Methanocaldococcus jannaschii DSM 2661
  1cf2-assembly1_Q  TM=9.834E-01  e=7.466E-09  Methanothermus fervidus
  1b7g-assembly1_O  TM=9.658E-01  e=9.634E-08  Saccharolobus solfataricus